Protein AF-A0A9E8MYA4-F1 (afdb_monomer_lite)

Structure (mmCIF, N/CA/C/O backbone):
data_AF-A0A9E8MYA4-F1
#
_e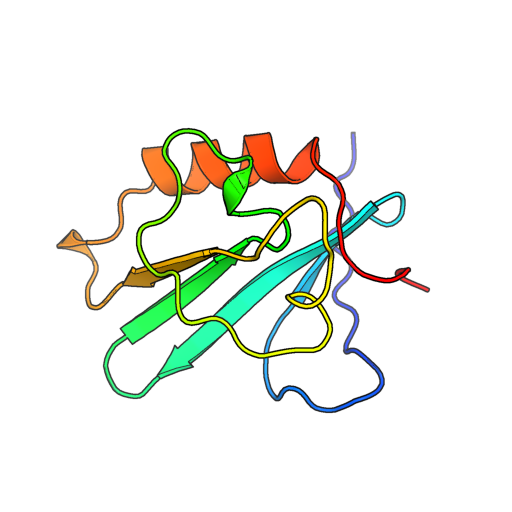ntry.id   AF-A0A9E8MYA4-F1
#
loop_
_atom_site.group_PDB
_atom_site.id
_atom_site.type_symbol
_atom_site.label_atom_id
_atom_site.label_alt_id
_atom_site.label_comp_id
_atom_site.label_asym_id
_atom_site.label_entity_id
_atom_site.label_seq_id
_atom_site.pdbx_PDB_ins_code
_atom_site.Cartn_x
_atom_site.Cartn_y
_atom_site.Cartn_z
_atom_site.occupancy
_atom_site.B_iso_or_equiv
_atom_site.auth_seq_id
_atom_site.auth_comp_id
_atom_site.auth_asym_id
_atom_site.auth_atom_id
_atom_site.pdbx_PDB_model_num
ATOM 1 N N . MET A 1 1 ? 2.473 -13.645 19.197 1.00 38.69 1 MET A N 1
ATOM 2 C CA . MET A 1 1 ? 1.462 -12.966 18.361 1.00 38.69 1 MET A CA 1
ATOM 3 C C . MET A 1 1 ? 1.523 -13.615 16.984 1.00 38.69 1 MET A C 1
ATOM 5 O O . MET A 1 1 ? 2.481 -13.386 16.261 1.00 38.69 1 MET A O 1
ATOM 9 N N . GLN A 1 2 ? 0.624 -14.561 16.697 1.00 36.12 2 GLN A N 1
ATOM 10 C CA . GLN A 1 2 ? 0.570 -15.228 15.391 1.00 36.12 2 GLN A CA 1
ATOM 11 C C . GLN A 1 2 ? -0.086 -14.265 14.400 1.00 36.12 2 GLN A C 1
ATOM 13 O O . GLN A 1 2 ? -1.252 -13.921 14.560 1.00 36.12 2 GLN A O 1
ATOM 18 N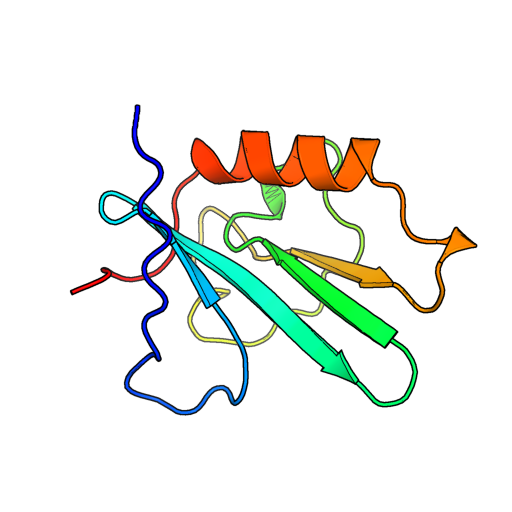 N . PHE A 1 3 ? 0.669 -13.810 13.405 1.00 40.53 3 PHE A N 1
ATOM 19 C CA . PHE A 1 3 ? 0.104 -13.118 12.254 1.00 40.53 3 PHE A CA 1
ATOM 20 C C . PHE A 1 3 ? -0.424 -14.191 11.305 1.00 40.53 3 PHE A C 1
ATOM 22 O O . PHE A 1 3 ? 0.319 -14.746 10.502 1.00 40.53 3 PHE A O 1
ATOM 29 N N . THR A 1 4 ? -1.694 -14.556 11.444 1.00 45.78 4 THR A N 1
ATOM 30 C CA . THR A 1 4 ? -2.382 -15.404 10.471 1.00 45.78 4 THR A CA 1
ATOM 31 C C . THR A 1 4 ? -2.742 -14.537 9.271 1.00 45.78 4 THR A C 1
ATOM 33 O O . THR A 1 4 ? -3.849 -14.019 9.160 1.00 45.78 4 THR A O 1
ATOM 36 N N . THR A 1 5 ? -1.784 -14.338 8.365 1.00 52.31 5 THR A N 1
ATOM 37 C CA . THR A 1 5 ? -2.027 -13.750 7.043 1.00 52.31 5 THR A CA 1
ATOM 38 C C . THR A 1 5 ? -2.853 -14.745 6.230 1.00 52.31 5 THR A C 1
ATOM 40 O O . THR A 1 5 ? -2.331 -15.564 5.476 1.00 52.31 5 THR A O 1
ATOM 43 N N . LYS A 1 6 ? -4.171 -14.734 6.440 1.00 48.22 6 LYS A N 1
ATOM 44 C CA . LYS A 1 6 ? -5.106 -15.550 5.674 1.00 48.22 6 LYS A CA 1
ATOM 45 C C . LYS A 1 6 ? -5.408 -14.814 4.376 1.00 48.22 6 LYS A C 1
ATOM 47 O O . LYS A 1 6 ? -5.978 -13.727 4.367 1.00 48.22 6 LYS A O 1
ATOM 52 N N . TRP A 1 7 ? -4.979 -15.404 3.273 1.00 53.88 7 TRP A N 1
ATOM 53 C CA . TRP A 1 7 ? -5.365 -14.970 1.940 1.00 53.88 7 TRP A CA 1
ATOM 54 C C . TRP A 1 7 ? -6.882 -15.145 1.770 1.00 53.88 7 TRP A C 1
ATOM 56 O O . TRP A 1 7 ? -7.379 -16.264 1.881 1.00 53.88 7 TRP A O 1
ATOM 66 N N . HIS A 1 8 ? -7.614 -14.067 1.476 1.00 53.88 8 HIS A N 1
ATOM 67 C CA . HIS A 1 8 ? -8.999 -14.144 0.994 1.00 53.88 8 HIS A CA 1
ATOM 68 C C . HIS A 1 8 ? -9.112 -13.446 -0.358 1.00 53.88 8 HIS A C 1
ATOM 70 O O . HIS A 1 8 ? -8.610 -12.344 -0.563 1.00 53.88 8 HIS A O 1
ATOM 76 N N . LYS A 1 9 ? -9.775 -14.106 -1.304 1.00 49.00 9 LYS A N 1
ATOM 77 C CA . LYS A 1 9 ? -10.097 -13.526 -2.605 1.00 49.00 9 LYS A CA 1
ATOM 78 C C . LYS A 1 9 ? -11.404 -12.735 -2.466 1.00 49.00 9 LYS A C 1
ATOM 80 O O . LYS A 1 9 ? -12.413 -13.357 -2.138 1.00 49.00 9 LYS A O 1
ATOM 85 N N . PRO A 1 10 ? -11.435 -11.414 -2.723 1.00 53.47 10 PRO A N 1
ATOM 86 C CA . PRO A 1 10 ? -12.689 -10.668 -2.747 1.00 53.47 10 PRO A CA 1
ATOM 87 C C . PRO A 1 10 ? -13.653 -11.260 -3.785 1.00 53.47 10 PRO A C 1
ATOM 89 O O . PRO A 1 10 ? -13.232 -11.693 -4.860 1.00 53.47 10 PRO A O 1
ATOM 92 N N . SER A 1 11 ? -14.951 -11.240 -3.482 1.00 50.69 11 SER A N 1
ATOM 93 C CA . SER A 1 11 ? -16.039 -11.787 -4.311 1.00 50.69 11 SER A CA 1
ATOM 94 C C . SER A 1 11 ? -16.237 -11.085 -5.668 1.00 50.69 11 SER A C 1
ATOM 96 O O . SER A 1 11 ? -17.093 -11.485 -6.453 1.00 50.69 11 SER A O 1
ATOM 98 N N . GLN A 1 12 ? -15.419 -10.079 -5.992 1.00 52.91 12 GLN A N 1
ATOM 99 C CA . GLN A 1 12 ? -15.353 -9.438 -7.304 1.00 52.91 12 GLN A CA 1
ATOM 100 C C . GLN A 1 12 ? -13.914 -9.531 -7.833 1.00 52.91 12 GLN A C 1
ATOM 102 O O . GLN A 1 12 ? -12.991 -9.114 -7.129 1.00 52.91 12 GLN A O 1
ATOM 107 N N . PRO A 1 13 ? -13.669 -10.080 -9.041 1.00 52.81 13 PRO A N 1
ATOM 108 C CA . PRO A 1 13 ? -12.322 -10.312 -9.538 1.00 52.81 13 PRO A CA 1
ATOM 109 C C . PRO A 1 13 ? -11.690 -8.979 -9.938 1.00 52.81 13 PRO A C 1
ATOM 111 O O . PRO A 1 13 ? -11.712 -8.572 -11.091 1.00 52.81 13 PRO A O 1
ATOM 114 N N . LEU A 1 14 ? -11.062 -8.315 -8.976 1.00 57.53 14 LEU A N 1
ATOM 115 C CA . LEU A 1 14 ? -10.140 -7.211 -9.242 1.00 57.53 14 LEU A CA 1
ATOM 116 C C . LEU A 1 14 ? -8.828 -7.719 -9.866 1.00 57.53 14 LEU A C 1
ATOM 118 O O . LEU A 1 14 ? -7.952 -6.926 -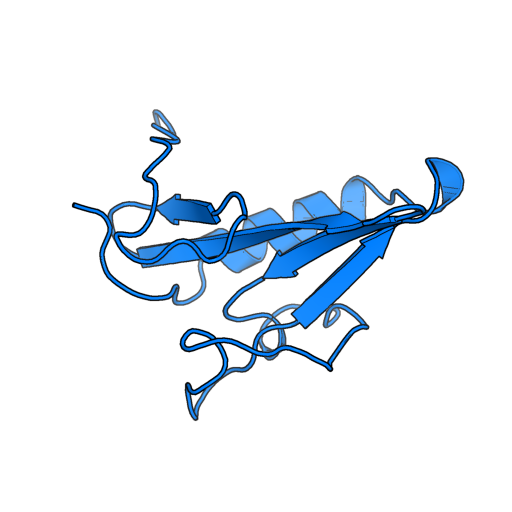10.190 1.00 57.53 14 LEU A O 1
ATOM 122 N N . GLY A 1 15 ? -8.694 -9.044 -10.021 1.00 73.69 15 GLY A N 1
ATOM 123 C CA . GLY A 1 15 ? -7.575 -9.704 -10.687 1.00 73.69 15 GLY A CA 1
ATOM 124 C C . GLY A 1 15 ? -6.271 -9.668 -9.898 1.00 73.69 15 GLY A C 1
ATOM 125 O O . GLY A 1 15 ? -5.244 -10.045 -10.451 1.00 73.69 15 GLY A O 1
ATOM 126 N N . VAL A 1 16 ? -6.304 -9.231 -8.633 1.00 83.81 16 VAL A N 1
ATOM 127 C CA . VAL A 1 16 ? -5.094 -8.971 -7.855 1.00 83.81 16 VAL A CA 1
ATOM 128 C C . VAL A 1 16 ? -5.118 -9.488 -6.417 1.00 83.81 16 VAL A C 1
ATOM 130 O O . VAL A 1 16 ? -6.190 -9.544 -5.808 1.00 83.81 16 VAL A O 1
ATOM 133 N N . PRO A 1 17 ? -3.944 -9.858 -5.868 1.00 88.06 17 PRO A N 1
ATOM 134 C CA . PRO A 1 17 ? -3.745 -10.102 -4.439 1.00 88.06 17 PRO A CA 1
ATOM 135 C C . PRO A 1 17 ? -4.136 -8.903 -3.566 1.00 88.06 17 PRO A C 1
ATOM 137 O O . PRO A 1 17 ? -3.720 -7.772 -3.825 1.00 88.06 17 PRO A O 1
ATOM 140 N N . PHE A 1 18 ? -4.837 -9.189 -2.468 1.00 90.25 18 PHE A N 1
ATOM 141 C CA . PHE A 1 18 ? -5.005 -8.276 -1.340 1.00 90.25 18 PHE A CA 1
ATOM 142 C C . PHE A 1 18 ? -4.481 -8.928 -0.061 1.00 90.25 18 PHE A C 1
ATOM 144 O O . PHE A 1 18 ? -4.644 -10.130 0.150 1.00 90.25 18 PHE A O 1
ATOM 151 N N . TYR A 1 19 ? -3.880 -8.114 0.802 1.00 92.69 19 TYR A N 1
ATOM 152 C CA . TYR A 1 19 ? -3.417 -8.511 2.127 1.00 92.69 19 TYR A CA 1
ATOM 153 C C . TYR A 1 19 ? -4.091 -7.631 3.169 1.00 92.69 19 TYR A C 1
ATOM 155 O O . TYR A 1 19 ? -4.239 -6.417 2.994 1.00 92.69 19 TYR A O 1
ATOM 163 N N . GLY A 1 20 ? -4.538 -8.259 4.246 1.00 92.69 20 GLY A N 1
ATOM 164 C CA . GLY A 1 20 ? -5.374 -7.608 5.233 1.00 92.69 20 GLY A CA 1
ATOM 165 C C . GLY A 1 20 ? -5.257 -8.234 6.609 1.00 92.69 20 GLY A C 1
ATOM 166 O O . GLY A 1 20 ? -4.578 -9.243 6.800 1.00 92.69 20 GLY A O 1
ATOM 167 N N . LEU A 1 21 ? -5.920 -7.590 7.559 1.00 92.38 21 LEU A N 1
ATOM 168 C CA . LEU A 1 21 ? -5.992 -7.980 8.960 1.00 92.38 21 LEU A CA 1
ATOM 169 C C . LEU A 1 21 ? -7.465 -8.166 9.314 1.00 92.38 21 LEU A C 1
ATOM 171 O O . LEU A 1 21 ? -8.297 -7.347 8.926 1.00 92.38 21 LEU A O 1
ATOM 175 N N . THR A 1 22 ? -7.804 -9.235 10.030 1.00 90.25 22 THR A N 1
ATOM 176 C CA . THR A 1 22 ? -9.202 -9.620 10.292 1.00 90.25 22 THR A CA 1
ATOM 177 C C . THR A 1 22 ? -10.017 -8.510 10.963 1.00 90.25 22 THR A C 1
ATOM 179 O O . THR A 1 22 ? -11.203 -8.356 10.688 1.00 90.25 22 THR A O 1
ATOM 182 N N . ASP A 1 23 ? -9.380 -7.708 11.812 1.00 89.75 23 ASP A N 1
ATOM 183 C CA . ASP A 1 23 ? -9.979 -6.600 12.558 1.00 89.75 23 ASP A CA 1
ATOM 184 C C . ASP A 1 23 ? -10.045 -5.276 11.776 1.00 89.75 23 ASP A C 1
ATOM 186 O O . ASP A 1 23 ? -10.821 -4.394 12.142 1.00 89.75 23 ASP A O 1
ATOM 190 N N . LYS A 1 24 ? -9.265 -5.124 10.697 1.00 90.25 24 LYS A N 1
ATOM 191 C CA . LYS A 1 24 ? -9.130 -3.854 9.951 1.00 90.25 24 LYS A CA 1
ATOM 192 C C . LYS A 1 24 ? -9.553 -3.925 8.489 1.00 90.25 24 LYS A C 1
ATOM 194 O O . LYS A 1 24 ? -9.746 -2.879 7.872 1.00 90.25 24 LYS A O 1
ATOM 199 N N . GLY A 1 25 ? -9.690 -5.121 7.929 1.00 92.19 25 GLY A N 1
ATOM 200 C CA . GLY A 1 25 ? -9.941 -5.301 6.507 1.00 92.19 25 GLY A CA 1
ATOM 201 C C . GLY A 1 25 ? -8.671 -5.366 5.666 1.00 92.19 25 GLY A C 1
ATOM 202 O O . GLY A 1 25 ? -7.575 -5.662 6.147 1.00 92.19 25 GLY A O 1
ATOM 203 N N . TRP A 1 26 ? -8.824 -5.075 4.379 1.00 93.56 26 TRP A N 1
ATOM 204 C CA . TRP A 1 26 ? -7.736 -5.038 3.406 1.00 93.56 26 TRP A CA 1
ATOM 205 C C . TRP A 1 26 ? -6.885 -3.783 3.578 1.00 93.56 26 TRP A C 1
ATOM 207 O O . TRP A 1 26 ? -7.420 -2.679 3.544 1.00 93.56 26 TRP A O 1
ATOM 217 N N . ILE A 1 27 ? -5.568 -3.934 3.719 1.00 95.94 27 ILE A N 1
ATOM 218 C CA . ILE A 1 27 ? -4.640 -2.803 3.907 1.00 95.94 27 ILE A CA 1
ATOM 219 C C . ILE A 1 27 ? -3.658 -2.645 2.746 1.00 95.94 27 ILE A C 1
ATOM 221 O O . ILE A 1 27 ? -3.174 -1.540 2.500 1.00 95.94 27 ILE A O 1
ATOM 225 N N . ILE A 1 28 ? -3.408 -3.723 1.998 1.00 96.12 28 ILE A N 1
ATOM 226 C CA . ILE A 1 28 ? -2.470 -3.765 0.876 1.00 96.12 28 ILE A CA 1
ATOM 227 C C . ILE A 1 28 ? -3.122 -4.442 -0.331 1.00 96.12 28 ILE A C 1
ATOM 229 O O . ILE A 1 28 ? -3.870 -5.409 -0.188 1.00 96.12 28 ILE A O 1
ATOM 233 N N . ALA A 1 29 ? -2.789 -3.952 -1.519 1.00 93.56 29 ALA A N 1
ATOM 234 C CA . ALA A 1 29 ? -3.124 -4.542 -2.809 1.00 93.56 29 ALA A CA 1
ATOM 235 C C . ALA A 1 29 ? -1.867 -4.580 -3.686 1.00 93.56 29 ALA A C 1
ATOM 237 O O . ALA A 1 29 ? -1.073 -3.641 -3.635 1.00 93.56 29 ALA A O 1
ATOM 238 N N . MET A 1 30 ? -1.664 -5.633 -4.480 1.00 93.38 30 MET A N 1
ATOM 239 C CA . MET A 1 30 ? -0.464 -5.750 -5.324 1.00 93.38 30 MET A CA 1
ATOM 240 C C . MET A 1 30 ? -0.814 -6.047 -6.781 1.00 93.38 30 MET A C 1
ATOM 242 O O . MET A 1 30 ? -1.676 -6.870 -7.056 1.00 93.38 30 MET A O 1
ATOM 246 N N . TRP A 1 31 ? -0.116 -5.432 -7.731 1.00 92.88 31 TRP A N 1
ATOM 247 C CA . TRP A 1 31 ? -0.287 -5.699 -9.161 1.00 92.88 31 TRP A CA 1
ATOM 248 C C . TRP A 1 31 ? 1.030 -6.170 -9.766 1.00 92.88 31 TRP A C 1
ATOM 250 O O . TRP A 1 31 ? 2.102 -5.705 -9.389 1.00 92.88 31 TRP A O 1
ATOM 260 N N . SER A 1 32 ? 0.938 -7.066 -10.743 1.00 91.06 32 SER A N 1
ATOM 261 C CA . SER A 1 32 ? 2.045 -7.375 -11.642 1.00 91.06 32 SER A CA 1
ATOM 262 C C . SER A 1 32 ? 1.673 -6.867 -13.027 1.00 91.06 32 SER A C 1
ATOM 264 O O . SER A 1 32 ? 0.690 -7.310 -13.624 1.00 91.06 32 SER A O 1
ATOM 266 N N . PHE A 1 33 ? 2.430 -5.889 -13.504 1.00 89.75 33 PHE A N 1
ATOM 267 C CA . PHE A 1 33 ? 2.353 -5.382 -14.864 1.00 89.75 33 PHE A CA 1
ATOM 268 C C . PHE A 1 33 ? 3.530 -5.928 -15.673 1.00 89.75 33 PHE A C 1
ATOM 270 O O . PHE A 1 33 ? 4.433 -6.568 -15.141 1.00 89.75 33 PHE A O 1
ATOM 277 N N . LYS A 1 34 ? 3.543 -5.654 -16.983 1.00 92.88 34 LYS A N 1
ATOM 278 C CA . LYS A 1 34 ? 4.561 -6.186 -17.902 1.00 92.88 34 LYS A CA 1
ATOM 279 C C . LYS A 1 34 ? 6.004 -5.912 -17.447 1.00 92.88 34 LYS A C 1
ATOM 281 O O . LYS A 1 34 ? 6.852 -6.775 -17.627 1.00 92.88 34 LYS A O 1
ATOM 286 N N . ASN A 1 35 ? 6.269 -4.724 -16.899 1.00 93.75 35 ASN A N 1
ATOM 287 C CA . ASN A 1 35 ? 7.622 -4.244 -16.588 1.00 93.75 35 ASN A CA 1
ATOM 288 C C . ASN A 1 35 ? 7.776 -3.748 -15.145 1.00 93.75 35 ASN A C 1
ATOM 290 O O . ASN A 1 35 ? 8.789 -3.139 -14.817 1.00 93.75 35 ASN A O 1
ATOM 294 N N . GLU A 1 36 ? 6.753 -3.908 -14.314 1.00 94.69 36 GLU A N 1
ATOM 295 C CA . GLU A 1 36 ? 6.757 -3.344 -12.970 1.00 94.69 36 GLU A CA 1
ATOM 296 C C . GLU A 1 36 ? 5.868 -4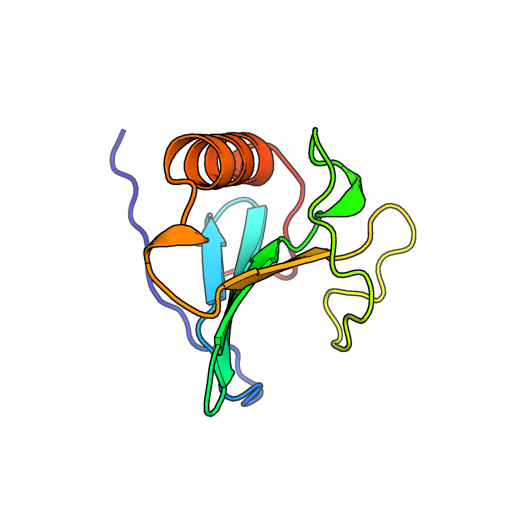.158 -12.040 1.00 94.69 36 GLU A C 1
ATOM 298 O O . GLU A 1 36 ? 4.840 -4.723 -12.431 1.00 94.69 36 GLU A O 1
ATOM 303 N N . PHE A 1 37 ? 6.287 -4.199 -10.787 1.00 95.25 37 PHE A N 1
ATOM 304 C CA . PHE A 1 37 ? 5.514 -4.708 -9.680 1.00 95.25 37 PHE A CA 1
ATOM 305 C C . PHE A 1 37 ? 5.006 -3.522 -8.866 1.00 95.25 37 PHE A C 1
ATOM 307 O O . PHE A 1 37 ? 5.791 -2.685 -8.431 1.00 95.25 37 PHE A O 1
ATOM 314 N N . ALA A 1 38 ? 3.697 -3.444 -8.654 1.00 95.69 38 ALA A N 1
ATOM 315 C CA . ALA A 1 38 ? 3.101 -2.337 -7.929 1.00 95.69 38 ALA A CA 1
ATOM 316 C C . ALA A 1 38 ? 2.596 -2.783 -6.560 1.00 95.69 38 ALA A C 1
ATOM 318 O O . ALA A 1 38 ? 1.810 -3.728 -6.460 1.00 95.69 38 ALA A O 1
ATOM 319 N N . LEU A 1 39 ? 2.994 -2.061 -5.515 1.00 97.19 39 LEU A N 1
ATOM 320 C CA . LEU A 1 39 ? 2.560 -2.283 -4.139 1.00 97.19 39 LEU A CA 1
ATOM 321 C C . LEU A 1 39 ? 1.737 -1.087 -3.665 1.00 97.19 39 LEU A C 1
ATOM 323 O O . LEU A 1 39 ? 2.263 0.012 -3.496 1.00 97.19 39 LEU A O 1
ATOM 327 N N . GLY A 1 40 ? 0.438 -1.299 -3.466 1.00 97.00 40 GLY A N 1
ATOM 328 C CA . GLY A 1 40 ? -0.502 -0.281 -3.018 1.00 97.00 40 GLY A CA 1
ATOM 329 C C . GLY A 1 40 ? -0.934 -0.452 -1.573 1.00 97.00 40 GLY A C 1
ATOM 330 O O . GLY A 1 40 ? -1.150 -1.565 -1.101 1.00 97.00 40 GLY A O 1
ATOM 331 N N . PHE A 1 41 ? -1.144 0.679 -0.913 1.00 97.94 41 PHE A N 1
ATOM 332 C CA . PHE A 1 41 ? -1.639 0.804 0.449 1.00 97.94 41 PHE A CA 1
ATOM 333 C C . PHE A 1 41 ? -2.992 1.510 0.427 1.00 97.94 41 PHE A C 1
ATOM 335 O O . PHE A 1 41 ? -3.140 2.552 -0.217 1.00 97.94 41 PHE A O 1
ATOM 342 N N . ILE A 1 42 ? -3.985 0.942 1.113 1.00 96.44 42 ILE A N 1
ATOM 343 C CA . ILE A 1 42 ? -5.372 1.429 1.081 1.00 96.44 42 ILE A CA 1
ATOM 344 C C . ILE A 1 42 ? -5.500 2.826 1.701 1.00 96.44 42 ILE A C 1
ATOM 346 O O . ILE A 1 42 ? -6.053 3.722 1.067 1.00 96.44 42 ILE A O 1
ATOM 350 N N . ALA A 1 43 ? -4.927 3.034 2.886 1.00 97.50 43 ALA A N 1
ATOM 351 C CA . ALA A 1 43 ? -4.836 4.334 3.553 1.00 97.50 43 ALA A CA 1
ATOM 352 C C . ALA A 1 43 ? -3.517 5.058 3.222 1.00 97.50 43 ALA A C 1
ATOM 354 O O . ALA A 1 43 ? -2.843 5.596 4.095 1.00 97.50 43 ALA A O 1
ATOM 355 N N . GLY A 1 44 ? -3.121 5.032 1.948 1.00 98.00 44 GLY A N 1
ATOM 356 C CA . GLY A 1 44 ? -1.799 5.464 1.495 1.00 98.00 44 GLY A CA 1
ATOM 357 C C . GLY A 1 44 ? -1.447 6.931 1.768 1.00 98.00 44 GLY A C 1
ATOM 358 O O . GLY A 1 44 ? -0.285 7.216 2.015 1.00 98.00 44 GLY A O 1
ATOM 359 N N . THR A 1 45 ? -2.421 7.847 1.779 1.00 98.31 45 THR A N 1
ATOM 360 C CA . THR A 1 45 ? -2.204 9.273 2.125 1.00 98.31 45 THR A CA 1
ATOM 361 C C . THR A 1 45 ? -1.907 9.530 3.598 1.00 98.31 45 THR A C 1
ATOM 363 O O . THR A 1 45 ? -1.603 10.655 3.970 1.00 98.31 45 THR A O 1
ATOM 366 N N . LEU A 1 46 ? -2.068 8.520 4.455 1.00 98.38 46 LEU A N 1
ATOM 367 C CA . LEU A 1 46 ? -1.759 8.615 5.883 1.00 98.38 46 LEU A CA 1
ATOM 368 C C . LEU A 1 46 ? -0.381 8.027 6.216 1.00 98.38 46 LEU A C 1
ATOM 370 O O . LEU A 1 46 ? -0.010 7.974 7.385 1.00 98.38 46 LEU A O 1
ATOM 374 N N . LEU A 1 47 ? 0.348 7.544 5.208 1.00 98.56 47 LEU A N 1
ATOM 375 C CA . LEU A 1 47 ? 1.700 7.026 5.368 1.00 98.56 47 LEU A CA 1
ATOM 376 C C . LEU A 1 47 ? 2.724 8.160 5.319 1.00 98.56 47 LEU A C 1
ATOM 378 O O . LEU A 1 47 ? 2.546 9.130 4.585 1.00 98.56 47 LEU A O 1
ATOM 382 N N . ASP A 1 48 ? 3.822 7.981 6.048 1.00 97.56 48 ASP A N 1
ATOM 383 C CA . ASP A 1 48 ? 4.952 8.902 6.083 1.00 97.56 48 ASP A CA 1
ATOM 384 C C . ASP A 1 48 ? 6.276 8.179 5.749 1.00 97.56 48 ASP A C 1
ATOM 386 O O . ASP A 1 48 ? 6.683 7.261 6.476 1.00 97.56 48 ASP A O 1
ATOM 390 N N . PRO A 1 49 ? 6.955 8.532 4.640 1.00 97.88 49 PRO A N 1
ATOM 391 C CA . PRO A 1 49 ? 6.475 9.414 3.568 1.00 97.88 49 PRO A CA 1
ATOM 392 C C . PRO A 1 49 ? 5.271 8.824 2.813 1.00 97.88 49 PRO A C 1
ATOM 394 O O . PRO A 1 49 ? 5.055 7.615 2.821 1.00 97.88 49 PRO A O 1
ATOM 397 N N . GLU A 1 50 ? 4.510 9.648 2.095 1.00 98.25 50 GLU A N 1
ATOM 398 C CA . GLU A 1 50 ? 3.429 9.164 1.224 1.00 98.25 50 GLU A CA 1
ATOM 399 C C . GLU A 1 50 ? 4.011 8.410 0.001 1.00 98.25 50 GLU A C 1
ATOM 401 O O . GLU A 1 50 ? 4.914 8.938 -0.659 1.00 98.25 50 GLU A O 1
ATOM 406 N N . PRO A 1 51 ? 3.518 7.204 -0.366 1.00 98.06 51 PRO A N 1
ATOM 407 C CA . PRO A 1 51 ? 3.946 6.547 -1.598 1.00 98.06 51 PRO A CA 1
ATOM 408 C C . PRO A 1 51 ? 3.598 7.395 -2.839 1.00 98.06 51 PRO A C 1
ATOM 410 O O . PRO A 1 51 ? 2.504 7.961 -2.918 1.00 98.06 51 PRO A O 1
ATOM 413 N N . PRO A 1 52 ? 4.483 7.464 -3.846 1.00 97.12 52 PRO A N 1
ATOM 414 C CA . PRO A 1 52 ? 4.458 8.536 -4.844 1.00 97.12 52 PRO A CA 1
ATOM 415 C C . PRO A 1 52 ? 3.330 8.427 -5.881 1.00 97.12 52 PRO A C 1
ATOM 417 O O . PRO A 1 52 ? 2.957 9.424 -6.504 1.00 97.12 52 PRO A O 1
ATOM 420 N N . VAL A 1 53 ? 2.779 7.233 -6.119 1.00 97.31 53 VAL A N 1
ATOM 421 C CA . VAL A 1 53 ? 1.797 7.033 -7.190 1.00 97.31 53 VAL A CA 1
ATOM 422 C C . VAL A 1 53 ? 0.381 7.273 -6.674 1.00 97.31 53 VAL A C 1
ATOM 424 O O . VAL A 1 53 ? -0.175 6.497 -5.892 1.00 97.31 53 VAL A O 1
ATOM 427 N N . THR A 1 54 ? -0.233 8.345 -7.176 1.00 96.06 54 THR A N 1
ATOM 428 C CA . THR A 1 54 ? -1.557 8.828 -6.751 1.00 96.06 54 THR A CA 1
ATOM 429 C C . THR A 1 54 ? -2.717 8.278 -7.585 1.00 96.06 54 THR A C 1
ATOM 431 O O . THR A 1 54 ? -3.860 8.239 -7.121 1.00 96.06 54 THR A O 1
ATOM 434 N N . LYS A 1 55 ? -2.445 7.832 -8.820 1.00 92.12 55 LYS A N 1
ATOM 435 C CA . LYS A 1 55 ? -3.462 7.359 -9.770 1.00 92.12 55 LYS A CA 1
ATOM 436 C C . LYS A 1 55 ? -3.979 5.975 -9.381 1.00 92.12 55 LYS A C 1
ATOM 438 O O . LYS A 1 55 ? -3.547 4.962 -9.927 1.00 92.12 55 LYS A O 1
ATOM 443 N N . MET A 1 56 ? -4.932 5.948 -8.458 1.00 91.12 56 MET A N 1
ATOM 444 C CA . MET A 1 56 ? -5.558 4.730 -7.949 1.00 91.12 56 MET A CA 1
ATOM 445 C C . MET A 1 56 ? -7.037 4.664 -8.342 1.00 91.12 56 MET A C 1
ATOM 447 O O . MET A 1 56 ? -7.787 5.625 -8.173 1.00 91.12 56 MET A O 1
ATOM 451 N N . SER A 1 57 ? -7.477 3.507 -8.835 1.00 83.25 57 SER A N 1
ATOM 452 C CA . SER A 1 57 ? -8.872 3.241 -9.194 1.00 83.25 57 SER A CA 1
ATOM 453 C C . SER A 1 57 ? -9.354 1.981 -8.495 1.00 83.25 57 SER A C 1
ATOM 455 O O . SER A 1 57 ? -8.680 0.957 -8.532 1.00 83.25 57 SER A O 1
ATOM 457 N N . GLY A 1 58 ? -10.527 2.055 -7.881 1.00 84.38 58 GLY A N 1
ATOM 458 C CA . GLY A 1 58 ? -11.152 0.928 -7.202 1.00 84.38 58 GLY A CA 1
ATOM 459 C C . GLY A 1 58 ? -12.110 1.403 -6.115 1.00 84.38 58 GLY A C 1
ATOM 460 O O . GLY A 1 58 ? -12.019 2.557 -5.682 1.00 84.38 58 GLY A O 1
ATOM 461 N N . PRO A 1 59 ? -13.043 0.549 -5.667 1.00 86.56 59 PRO A N 1
ATOM 462 C CA . PRO A 1 59 ? -13.953 0.878 -4.572 1.00 86.56 59 PRO A CA 1
ATOM 463 C C . PRO A 1 59 ? -13.218 1.288 -3.285 1.00 86.56 59 PRO A C 1
ATOM 465 O O . PRO A 1 59 ? -13.693 2.183 -2.592 1.00 86.56 59 PRO A O 1
ATOM 468 N N . TRP A 1 60 ? -12.031 0.733 -3.016 1.00 85.81 60 TRP A N 1
ATOM 469 C CA . TRP A 1 60 ? -11.199 1.101 -1.862 1.00 85.81 60 TRP A CA 1
ATOM 470 C C . TRP A 1 60 ? -10.677 2.543 -1.893 1.00 85.81 60 TRP A C 1
ATOM 472 O O . TRP A 1 60 ? -10.384 3.103 -0.845 1.00 85.81 60 TRP A O 1
ATOM 482 N N . ASN A 1 61 ? -10.599 3.181 -3.067 1.00 91.62 61 ASN A N 1
ATOM 483 C CA . ASN A 1 61 ? -10.105 4.557 -3.199 1.00 91.62 61 ASN A CA 1
ATOM 484 C C . ASN A 1 61 ? -11.220 5.627 -3.123 1.00 91.62 61 ASN A C 1
ATOM 486 O O . ASN A 1 61 ? -11.001 6.809 -3.407 1.00 91.62 61 ASN A O 1
ATOM 490 N N . ARG A 1 62 ? -12.452 5.223 -2.780 1.00 88.75 62 ARG A N 1
ATOM 491 C CA . ARG A 1 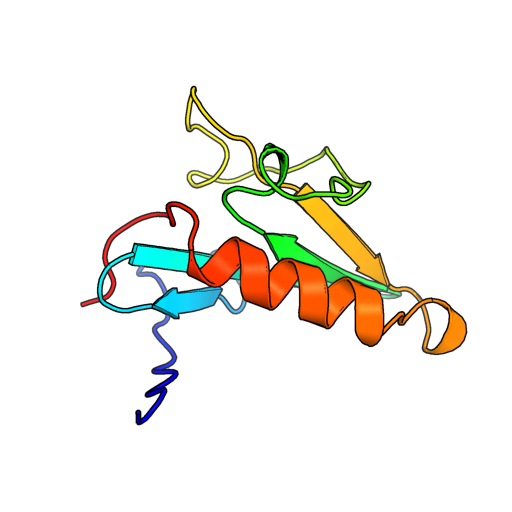62 ? -13.618 6.121 -2.689 1.00 88.75 62 ARG A CA 1
ATOM 492 C C . ARG A 1 62 ? -13.800 6.762 -1.312 1.00 88.75 62 ARG A C 1
ATOM 494 O O . ARG A 1 62 ? -14.617 7.668 -1.203 1.00 88.75 62 ARG A O 1
ATOM 501 N N . ASN A 1 63 ? -13.039 6.341 -0.301 1.00 91.81 63 ASN A N 1
ATOM 502 C CA . ASN A 1 63 ? -13.083 6.923 1.042 1.00 91.81 63 ASN A CA 1
ATOM 503 C C . ASN A 1 63 ? -12.775 8.442 1.002 1.00 91.81 63 ASN A C 1
ATOM 505 O O . ASN A 1 63 ? -11.985 8.886 0.165 1.00 91.81 63 ASN A O 1
ATOM 509 N N . SER A 1 64 ? -13.445 9.246 1.831 1.00 93.12 64 SER A N 1
ATOM 510 C CA . SER A 1 64 ? -13.271 10.706 1.903 1.00 93.12 64 SER A CA 1
ATOM 511 C C . SER A 1 64 ? -12.121 11.158 2.808 1.00 93.12 64 SER A C 1
ATOM 513 O O . SER A 1 64 ? -11.604 12.248 2.601 1.00 93.12 64 SER A O 1
ATOM 515 N N . GLU A 1 65 ? -11.725 10.345 3.786 1.00 95.31 65 GLU A N 1
ATOM 516 C CA . GLU A 1 65 ? -10.705 10.663 4.797 1.00 95.31 65 GLU A CA 1
ATOM 517 C C . GLU A 1 65 ? -9.294 10.274 4.353 1.00 95.31 65 GLU A C 1
ATOM 519 O O . GLU A 1 65 ? -8.319 10.928 4.711 1.00 95.31 65 GLU A O 1
ATOM 524 N N . TYR A 1 66 ? -9.174 9.219 3.548 1.00 96.12 66 TYR A N 1
ATOM 525 C CA . TYR A 1 66 ? -7.897 8.764 3.013 1.00 96.12 66 TYR A CA 1
ATOM 526 C C . TYR A 1 66 ? -8.035 8.289 1.572 1.00 96.12 66 TYR A C 1
ATOM 528 O O . TYR A 1 66 ? -9.109 7.891 1.112 1.00 96.12 66 TYR A O 1
ATOM 536 N N . LYS A 1 67 ? -6.912 8.301 0.856 1.00 97.31 67 LYS A N 1
ATOM 537 C CA . LYS A 1 67 ? -6.798 7.739 -0.489 1.00 97.31 67 LYS A CA 1
ATOM 538 C C . LYS A 1 67 ? -5.690 6.706 -0.537 1.00 97.31 67 LYS A C 1
ATOM 540 O O . LYS A 1 67 ? -4.677 6.816 0.150 1.00 97.31 67 LYS A O 1
ATOM 545 N N . ALA A 1 68 ? -5.868 5.730 -1.412 1.00 97.25 68 ALA A N 1
ATOM 546 C CA . ALA A 1 68 ? -4.840 4.759 -1.699 1.00 97.25 68 ALA A CA 1
ATOM 547 C C . ALA A 1 68 ? -3.665 5.419 -2.423 1.00 97.25 68 ALA A C 1
ATOM 549 O O . ALA A 1 68 ? -3.841 6.342 -3.232 1.00 97.25 68 ALA A O 1
ATOM 550 N N . ARG A 1 69 ? -2.474 4.898 -2.146 1.00 98.06 69 ARG A N 1
ATOM 551 C CA . ARG A 1 69 ? -1.216 5.240 -2.811 1.00 98.06 69 ARG A CA 1
ATOM 552 C C . ARG A 1 69 ? -0.434 3.984 -3.084 1.00 98.06 69 ARG A C 1
ATOM 554 O O . ARG A 1 69 ? -0.600 2.998 -2.371 1.00 98.06 69 ARG A O 1
ATOM 561 N N . ARG A 1 70 ? 0.395 4.008 -4.118 1.00 97.12 70 ARG A N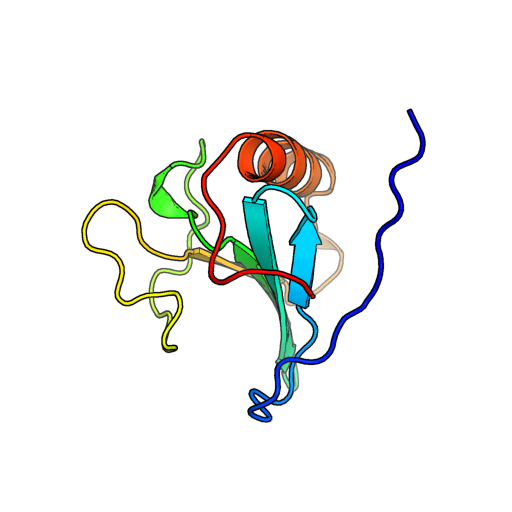 1
ATOM 562 C CA . ARG A 1 70 ? 1.264 2.878 -4.424 1.00 97.12 70 ARG A CA 1
ATOM 563 C C . ARG A 1 70 ? 2.670 3.320 -4.780 1.00 97.12 70 ARG A C 1
ATOM 565 O O . ARG A 1 70 ? 2.927 4.497 -5.034 1.00 97.12 70 ARG A O 1
ATOM 572 N N . ILE A 1 71 ? 3.557 2.346 -4.793 1.00 97.94 71 ILE A N 1
ATOM 573 C CA . ILE A 1 71 ? 4.862 2.424 -5.430 1.00 97.94 71 ILE A CA 1
ATOM 574 C C . ILE A 1 71 ? 4.869 1.438 -6.599 1.00 97.94 71 ILE A C 1
ATOM 576 O O . ILE A 1 71 ? 4.359 0.326 -6.458 1.00 97.94 71 ILE A O 1
ATOM 580 N N . ASP A 1 72 ? 5.425 1.861 -7.731 1.00 96.88 72 ASP A N 1
ATOM 581 C CA . ASP A 1 72 ? 5.651 1.019 -8.905 1.00 96.88 72 ASP A CA 1
ATOM 582 C C . ASP A 1 72 ? 7.160 0.722 -8.956 1.00 96.88 72 ASP A C 1
ATOM 584 O O . ASP A 1 72 ? 7.967 1.647 -9.030 1.00 96.88 72 ASP A O 1
ATOM 588 N N . ILE A 1 73 ? 7.533 -0.553 -8.839 1.00 97.00 73 ILE A N 1
ATOM 589 C CA . ILE A 1 73 ? 8.913 -1.042 -8.717 1.00 97.00 73 ILE A CA 1
ATOM 590 C C . ILE A 1 73 ? 9.278 -1.743 -10.022 1.00 97.00 73 ILE A C 1
ATOM 592 O O . ILE A 1 73 ? 8.723 -2.798 -10.338 1.00 97.00 73 ILE A O 1
ATOM 596 N N . LYS A 1 74 ? 10.200 -1.174 -10.799 1.00 96.19 74 LYS A N 1
ATOM 597 C CA . LYS A 1 74 ? 10.545 -1.704 -12.131 1.00 96.19 74 LYS A CA 1
ATOM 598 C C . LYS A 1 74 ? 11.642 -2.757 -12.096 1.00 96.19 74 LYS A C 1
ATOM 600 O O . LYS A 1 74 ? 11.733 -3.585 -12.997 1.00 96.19 74 LYS A O 1
ATOM 605 N N . ASN A 1 75 ? 12.511 -2.700 -11.094 1.00 94.06 75 ASN A N 1
ATOM 606 C CA . ASN A 1 75 ? 13.657 -3.593 -10.948 1.00 94.06 75 ASN A CA 1
ATOM 607 C C . ASN A 1 75 ? 14.137 -3.624 -9.487 1.00 94.06 75 ASN A C 1
ATOM 609 O O . ASN A 1 75 ? 13.699 -2.826 -8.662 1.00 94.06 75 ASN A O 1
ATOM 613 N N . GLU A 1 76 ? 15.063 -4.531 -9.180 1.00 91.75 76 GLU A N 1
ATOM 614 C CA . GLU A 1 76 ? 15.577 -4.730 -7.818 1.00 91.75 76 GLU A CA 1
ATOM 615 C C . GLU A 1 76 ? 16.276 -3.495 -7.230 1.00 91.75 76 GLU A C 1
ATOM 617 O O . GLU A 1 76 ? 16.223 -3.296 -6.023 1.00 91.75 76 GLU A O 1
ATOM 622 N N . SER A 1 77 ? 16.884 -2.628 -8.049 1.00 93.12 77 SER A N 1
ATOM 623 C CA . SER A 1 77 ? 17.544 -1.414 -7.538 1.00 93.12 77 SER A CA 1
ATOM 624 C C . SER A 1 77 ? 16.561 -0.348 -7.041 1.00 93.12 77 SER A C 1
ATOM 626 O O . SER A 1 77 ? 16.934 0.499 -6.234 1.00 93.12 77 SER A O 1
ATOM 628 N N . GLU A 1 78 ? 15.300 -0.411 -7.479 1.00 93.81 78 GLU A N 1
ATOM 629 C CA . GLU A 1 78 ? 14.205 0.443 -6.996 1.00 93.81 78 GLU A CA 1
ATOM 630 C C . GLU A 1 78 ? 13.504 -0.151 -5.759 1.00 93.81 78 GLU A C 1
ATOM 632 O O . GLU A 1 78 ? 12.647 0.497 -5.154 1.00 93.81 78 GLU A O 1
ATOM 637 N N . PHE A 1 79 ? 13.847 -1.384 -5.370 1.00 95.19 79 PHE A N 1
ATOM 638 C CA . PHE A 1 79 ? 13.274 -2.048 -4.206 1.00 95.19 79 PHE A CA 1
ATOM 639 C C . PHE A 1 79 ? 13.968 -1.581 -2.918 1.00 95.19 79 PHE A C 1
ATOM 641 O O . PHE A 1 79 ? 14.950 -2.165 -2.459 1.00 95.19 79 PHE A O 1
ATOM 648 N N . ASP A 1 80 ? 13.432 -0.529 -2.299 1.00 96.81 80 ASP A N 1
ATOM 649 C CA . ASP A 1 80 ? 13.846 -0.111 -0.956 1.00 96.81 80 ASP A CA 1
ATOM 650 C C . ASP A 1 80 ? 13.091 -0.914 0.117 1.00 96.81 80 ASP A C 1
ATOM 652 O O . ASP A 1 80 ? 11.984 -0.567 0.544 1.00 96.81 80 ASP A O 1
ATOM 656 N N . GLU A 1 81 ? 13.711 -2.004 0.575 1.00 96.62 81 GLU A N 1
ATOM 657 C CA . GLU A 1 81 ? 13.145 -2.880 1.605 1.00 96.62 81 GLU A CA 1
ATOM 658 C C . GLU A 1 81 ? 12.804 -2.124 2.900 1.00 96.62 81 GLU A C 1
ATOM 660 O O . GLU A 1 81 ? 11.771 -2.388 3.525 1.00 96.62 81 GLU A O 1
ATOM 665 N N . LYS A 1 82 ? 13.647 -1.169 3.316 1.00 98.00 82 LYS A N 1
ATOM 666 C CA . LYS A 1 82 ? 13.451 -0.438 4.576 1.00 98.00 82 LYS A CA 1
ATOM 667 C C . LYS A 1 82 ? 12.223 0.457 4.484 1.00 98.00 82 LYS A C 1
ATOM 669 O O . LYS A 1 82 ? 11.406 0.460 5.409 1.00 98.00 82 LYS A O 1
ATOM 674 N N . GLN A 1 83 ? 12.065 1.165 3.368 1.00 98.00 83 GLN A N 1
ATOM 675 C CA . GLN A 1 83 ? 10.907 2.021 3.130 1.00 98.00 83 GLN A CA 1
ATOM 676 C C . GLN A 1 83 ? 9.613 1.203 3.013 1.00 98.00 83 GLN A C 1
ATOM 678 O O . GLN A 1 83 ? 8.615 1.531 3.660 1.00 98.00 83 GLN A O 1
ATOM 683 N N . ILE A 1 84 ? 9.632 0.096 2.263 1.00 97.75 84 ILE A N 1
ATOM 684 C CA . ILE A 1 84 ? 8.469 -0.792 2.115 1.00 97.75 84 ILE A CA 1
ATOM 685 C C . ILE A 1 84 ? 8.056 -1.371 3.469 1.00 97.75 84 ILE A C 1
ATOM 687 O O . ILE A 1 84 ? 6.874 -1.354 3.821 1.00 97.75 84 ILE A O 1
ATOM 691 N N . ARG A 1 85 ? 9.022 -1.834 4.268 1.00 98.06 85 ARG A N 1
ATOM 692 C CA . ARG A 1 85 ? 8.753 -2.336 5.617 1.00 98.06 85 ARG A CA 1
ATOM 693 C C . ARG A 1 85 ? 8.156 -1.253 6.511 1.00 98.06 85 ARG A C 1
ATOM 695 O O . ARG A 1 85 ? 7.206 -1.548 7.234 1.00 98.06 85 ARG A O 1
ATOM 702 N N . SER A 1 86 ? 8.670 -0.023 6.455 1.00 98.50 86 SER A N 1
ATOM 703 C CA . SER A 1 86 ? 8.107 1.111 7.200 1.00 98.50 86 SER A CA 1
ATOM 704 C C . SER A 1 86 ? 6.632 1.329 6.850 1.00 98.50 86 SER A C 1
ATOM 706 O O . SER A 1 86 ? 5.786 1.365 7.745 1.00 98.50 86 SER A O 1
ATOM 708 N N . TRP A 1 87 ? 6.291 1.354 5.558 1.00 98.62 87 TRP A N 1
ATOM 709 C CA . TRP A 1 87 ? 4.903 1.492 5.114 1.00 98.62 87 TRP A CA 1
ATOM 710 C C . TRP A 1 87 ? 4.004 0.344 5.559 1.00 98.62 87 TRP A C 1
ATOM 712 O O . TRP A 1 87 ? 2.883 0.594 5.990 1.00 98.62 87 TRP A O 1
ATOM 722 N N . ILE A 1 88 ? 4.478 -0.904 5.513 1.00 97.88 88 ILE A N 1
ATOM 723 C CA . ILE A 1 88 ? 3.705 -2.061 5.994 1.00 97.88 88 ILE A CA 1
ATOM 724 C C . ILE A 1 88 ? 3.411 -1.928 7.495 1.00 97.88 88 ILE A C 1
ATOM 726 O O . ILE A 1 88 ? 2.285 -2.179 7.927 1.00 97.88 88 ILE A O 1
ATOM 730 N N . MET A 1 89 ? 4.401 -1.505 8.287 1.00 98.12 89 MET A N 1
ATOM 731 C CA . MET A 1 89 ? 4.229 -1.313 9.730 1.00 98.12 89 MET A CA 1
ATOM 732 C C . MET A 1 89 ? 3.238 -0.192 10.049 1.00 98.12 89 MET A C 1
ATOM 734 O O . MET A 1 89 ? 2.431 -0.347 10.959 1.00 98.12 89 MET A O 1
ATOM 738 N N . GLN A 1 90 ? 3.252 0.900 9.286 1.00 98.44 90 GLN A N 1
ATOM 739 C CA . GLN A 1 90 ? 2.269 1.976 9.426 1.00 98.44 90 GLN A CA 1
ATOM 740 C C . GLN A 1 90 ? 0.872 1.524 8.980 1.00 98.44 90 GLN A C 1
ATOM 742 O O . GLN A 1 90 ? -0.099 1.689 9.713 1.00 98.44 90 GLN A O 1
ATOM 747 N N . ALA A 1 91 ? 0.762 0.874 7.817 1.00 97.81 91 ALA A N 1
ATOM 748 C CA . ALA A 1 91 ? -0.502 0.389 7.265 1.00 97.81 91 ALA A CA 1
ATOM 749 C C . ALA A 1 91 ? -1.216 -0.606 8.192 1.00 97.81 91 ALA A C 1
ATOM 751 O O . ALA A 1 91 ? -2.444 -0.633 8.221 1.00 97.81 91 ALA A O 1
ATOM 752 N N . LYS A 1 92 ? -0.464 -1.382 8.985 1.00 96.31 92 LYS A N 1
ATOM 753 C CA . LYS A 1 92 ? -1.014 -2.251 10.036 1.00 96.31 92 LYS A CA 1
ATOM 754 C C . LYS A 1 92 ? -1.839 -1.480 11.070 1.00 96.31 92 LYS A C 1
ATOM 756 O O . LYS A 1 92 ? -2.806 -2.023 11.593 1.00 96.31 92 LYS A O 1
ATOM 761 N N . GLU A 1 93 ? -1.470 -0.242 11.380 1.00 97.06 93 GLU A N 1
ATOM 762 C CA . GLU A 1 93 ? -2.151 0.570 12.392 1.00 97.06 93 GLU A CA 1
ATOM 763 C C . GLU A 1 93 ? -3.285 1.421 11.801 1.00 97.06 93 GLU A C 1
ATOM 765 O O . GLU A 1 93 ? -4.204 1.812 12.523 1.00 97.06 93 GLU A O 1
ATOM 770 N N . LEU A 1 94 ? -3.302 1.617 10.483 1.00 96.69 94 LEU A N 1
ATOM 771 C CA . LEU A 1 94 ? -4.281 2.446 9.781 1.00 96.69 94 LEU A CA 1
ATOM 772 C C . LEU A 1 94 ? -5.592 1.701 9.446 1.00 96.69 94 LEU A C 1
ATOM 774 O O . LEU A 1 94 ? -5.653 0.469 9.520 1.00 96.69 94 LEU A O 1
ATOM 778 N N . PRO A 1 95 ? -6.669 2.431 9.091 1.00 95.81 95 PRO A N 1
ATOM 779 C CA . PRO A 1 95 ? -7.902 1.822 8.598 1.00 95.81 95 PRO A CA 1
ATOM 780 C C . PRO A 1 95 ? -7.692 1.066 7.276 1.00 95.81 95 PRO A C 1
ATOM 782 O O . PRO A 1 95 ? -7.026 1.562 6.366 1.00 95.81 95 PRO A O 1
ATOM 785 N N . GLY A 1 96 ? -8.304 -0.113 7.147 1.00 93.88 96 GLY A N 1
ATOM 786 C CA . GLY A 1 96 ? -8.371 -0.865 5.894 1.00 93.88 96 GLY A CA 1
ATOM 787 C C . GLY A 1 96 ? -9.704 -0.692 5.159 1.00 93.88 96 GLY A C 1
ATOM 788 O O . GLY A 1 96 ? -10.548 0.135 5.513 1.00 93.88 96 GLY A O 1
ATOM 789 N N . TRP A 1 97 ? -9.896 -1.489 4.110 1.00 93.19 97 TRP A N 1
ATOM 790 C CA . TRP A 1 97 ? -11.103 -1.517 3.288 1.00 93.19 97 TRP A CA 1
ATOM 791 C C . TRP A 1 97 ? -11.842 -2.853 3.412 1.00 93.19 97 TRP A C 1
ATOM 793 O O . TRP A 1 97 ? -11.228 -3.910 3.299 1.00 93.19 97 TRP A O 1
ATOM 803 N N . ALA A 1 98 ? -13.172 -2.785 3.552 1.00 88.56 98 ALA A N 1
ATOM 804 C CA . ALA A 1 98 ? -14.084 -3.925 3.713 1.00 88.56 98 ALA A CA 1
ATOM 805 C C . ALA A 1 98 ? -13.761 -4.835 4.921 1.00 88.56 98 ALA A C 1
ATOM 807 O O . ALA A 1 98 ? -12.779 -4.638 5.624 1.00 88.56 98 ALA A O 1
ATOM 808 N N . LYS A 1 99 ? -14.624 -5.815 5.204 1.00 84.88 99 LYS A N 1
ATOM 809 C CA . LYS A 1 99 ? -14.361 -6.849 6.219 1.00 84.88 99 LYS A CA 1
ATOM 810 C C . LYS A 1 99 ? -13.740 -8.080 5.557 1.00 84.88 99 LYS A C 1
ATOM 812 O O . LYS A 1 99 ? -13.999 -8.341 4.383 1.00 84.88 99 LYS A O 1
ATOM 817 N N . ILE A 1 100 ? -12.934 -8.819 6.314 1.00 81.81 100 ILE A N 1
ATOM 818 C CA . ILE A 1 100 ? -12.429 -10.140 5.924 1.00 81.81 100 ILE A CA 1
ATOM 819 C C . ILE A 1 100 ? -13.269 -11.166 6.683 1.00 81.81 100 ILE A C 1
ATOM 821 O O . ILE A 1 100 ? -13.268 -11.155 7.912 1.00 81.81 100 ILE A O 1
ATOM 825 N N . GLU A 1 101 ? -14.013 -11.992 5.950 1.00 69.94 101 GLU A N 1
ATOM 826 C CA . GLU A 1 101 ? -14.838 -13.095 6.472 1.00 69.94 101 GLU A CA 1
ATOM 827 C C . GLU A 1 101 ? -14.098 -14.427 6.349 1.00 69.94 101 GLU A C 1
ATOM 829 O O . GLU A 1 101 ? -13.660 -14.733 5.216 1.00 69.94 101 GLU A O 1
#

Foldseek 3Di:
DDPPQDWDDPPDPPVWTFTDDQVFATAWIWDDDPQWIKIKGLQQVPAVVRADAQPDDDPSQPDPPGGMHMHIGRDPVSDPVVRVVSRVVVSNVDHGDDHDD

Secondary structure (DSSP, 8-state):
----------SS--SS-EEEETTTEEEEEEEE-SS-EEEEETTGGGSSSPPSB----SGGGG-SS---EEEEE-SGGG--HHHHHHHHHHHHHS--BS---

Radius of gyration: 13.04 Å; chains: 1; bounding box: 34×26×36 Å

pLDDT: mean 87.53, std 16.38, range [36.12, 98.62]

Organism: NCBI:txid2980107

Sequence (101 aa):
MQFTTKWHKPSQPLGVPFYGLTDKGWIIAMWSFKNEFALGFIAGTLLDPEPPVTKMSGPWNRNSEYKARRIDIKNESEFDEKQIRSWIMQAKELPGWAKIE

InterPro domains:
  IPR014922 YdhG-like domain [PF08818] (6-91)